Protein AF-A0A3G1QPN3-F1 (afdb_monomer_lite)

Radius of gyration: 16.73 Å; chains: 1; bounding box: 31×28×48 Å

Foldseek 3Di:
DDPPPLVVLLVVLVVVLVVLVVVQPCVVVPPVDDDPVVNVVSVVSVVVNVVSVVSVLVSVVVVPPPDDDDPDPVVVVVVVCSVVVVVVVVVD

InterPro domains:
  IPR000883 Cytochrome c oxidase subunit I [PF00115] (10-92)
  IPR000883 Cytochrome c oxidase subunit I [PR01165] (18-33)
  IPR000883 Cytochrome c oxidase subunit I [P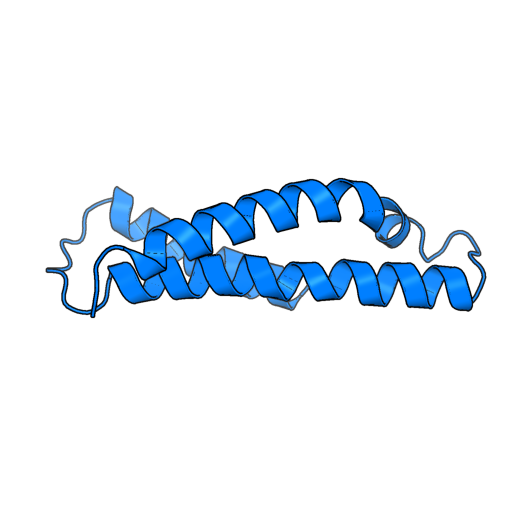R01165] (42-63)
  IPR000883 Cytochrome c oxidase subunit I [PR01165] (77-92)
  IPR000883 Cytochrome c oxidase subunit I [PTHR10422] (9-92)
  IPR023616 Cytochrome c oxidase-like, subunit I domain [PS50855] (1-92)
  IPR036927 Cytochrome c oxidase-like, subunit I superfamily [G3DSA:1.20.210.10] (3-92)
  IPR036927 Cytochrome c oxidase-like, subunit I superfamily [SSF81442] (5-92)

pLDDT: mean 92.94, std 10.58, range [44.28, 98.25]

Organism: NCBI:txid190393

Structure (mmCIF, N/CA/C/O backbone):
data_AF-A0A3G1QPN3-F1
#
_entry.id   AF-A0A3G1QPN3-F1
#
loop_
_atom_site.group_PDB
_atom_site.id
_atom_site.type_symbol
_atom_site.label_atom_id
_atom_site.label_alt_id
_atom_site.label_comp_id
_atom_site.label_asym_id
_atom_site.label_entity_id
_atom_site.label_seq_id
_atom_site.pdbx_PDB_ins_code
_atom_site.Cartn_x
_atom_site.Cartn_y
_atom_site.Cartn_z
_atom_site.occupancy
_atom_site.B_iso_or_equiv
_atom_site.auth_seq_id
_atom_site.auth_comp_id
_atom_site.auth_asym_id
_atom_site.auth_atom_id
_atom_site.pdbx_PDB_model_num
ATOM 1 N N . LEU A 1 1 ? -3.502 14.631 21.520 1.00 47.59 1 LEU A N 1
ATOM 2 C CA . LEU A 1 1 ? -3.181 14.416 20.091 1.00 47.59 1 LEU A CA 1
ATOM 3 C C . LEU A 1 1 ? -4.486 14.505 19.320 1.00 47.59 1 LEU A C 1
ATOM 5 O O . LEU A 1 1 ? -5.396 13.740 19.599 1.00 47.59 1 LEU A O 1
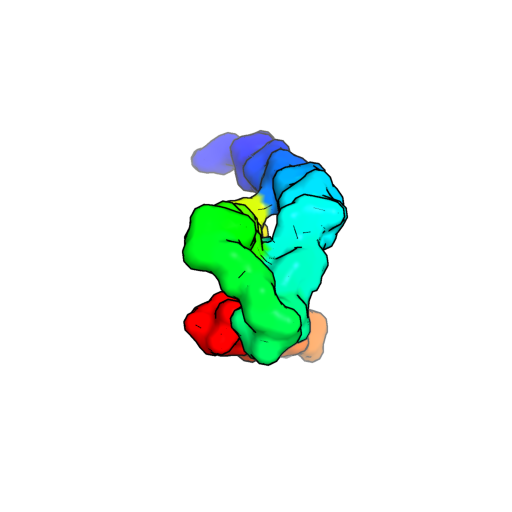ATOM 9 N N . SER A 1 2 ? -4.637 15.538 18.500 1.00 44.28 2 SER A N 1
ATOM 10 C CA . SER A 1 2 ? -5.890 15.904 17.835 1.00 44.28 2 SER A CA 1
ATOM 11 C C . SER A 1 2 ? -6.387 14.773 16.931 1.00 44.28 2 SER A C 1
ATOM 13 O O . SER A 1 2 ? -5.710 14.381 15.982 1.00 44.28 2 SER A O 1
ATOM 15 N N . SER A 1 3 ? -7.605 14.299 17.198 1.00 59.06 3 SER A N 1
ATOM 16 C CA . SER A 1 3 ? -8.347 13.283 16.428 1.00 59.06 3 SER A CA 1
ATOM 17 C C . SER A 1 3 ? -8.479 13.588 14.927 1.00 59.06 3 SER A C 1
ATOM 19 O O . SER A 1 3 ? -8.868 12.720 14.155 1.00 59.06 3 SER A O 1
ATOM 21 N N . PHE A 1 4 ? -8.133 14.806 14.508 1.00 51.72 4 PHE A N 1
ATOM 22 C CA . PHE A 1 4 ? -8.218 15.309 13.142 1.00 51.72 4 PHE A CA 1
ATOM 23 C C . PHE A 1 4 ? -7.018 14.979 12.239 1.00 51.72 4 PHE A C 1
ATOM 25 O O . PHE A 1 4 ? -7.198 14.893 11.028 1.00 51.72 4 PHE A O 1
ATOM 32 N N . PHE A 1 5 ? -5.804 14.788 12.771 1.00 61.03 5 PHE A N 1
ATOM 33 C CA . PHE A 1 5 ? -4.616 14.631 11.910 1.00 61.03 5 PHE A CA 1
ATOM 34 C C . PHE A 1 5 ? -4.502 13.238 11.277 1.00 61.03 5 PHE A C 1
ATOM 36 O O . PHE A 1 5 ? -4.087 13.117 10.125 1.00 61.03 5 PHE A O 1
ATOM 43 N N . VAL A 1 6 ? -4.908 12.191 11.999 1.00 70.00 6 VAL A N 1
ATOM 44 C CA . VAL A 1 6 ? -4.832 10.802 11.514 1.00 70.00 6 VAL A CA 1
ATOM 45 C C . VAL A 1 6 ? -5.784 10.550 10.325 1.00 70.00 6 VAL A C 1
ATOM 47 O O . VAL A 1 6 ? -5.326 10.002 9.322 1.00 70.00 6 VAL A O 1
ATOM 50 N N . PRO A 1 7 ? -7.055 11.010 10.336 1.00 83.12 7 PRO A N 1
ATOM 51 C CA . PRO A 1 7 ? -7.966 10.830 9.202 1.00 83.12 7 PRO A CA 1
ATOM 52 C C . PRO A 1 7 ? -7.492 11.482 7.896 1.00 83.12 7 PRO A C 1
ATOM 54 O O . PRO A 1 7 ? -7.547 10.845 6.846 1.00 83.12 7 PRO A O 1
ATOM 57 N N . PHE A 1 8 ? -6.983 12.719 7.936 1.00 90.00 8 PHE A N 1
ATOM 58 C CA . PHE A 1 8 ? -6.494 13.389 6.723 1.00 90.00 8 PHE A CA 1
ATOM 59 C C . PHE A 1 8 ? -5.262 12.696 6.134 1.00 90.00 8 PHE A C 1
ATOM 61 O O . PHE A 1 8 ? -5.184 12.526 4.918 1.00 90.00 8 PHE A O 1
ATOM 68 N N . GLY A 1 9 ? -4.337 12.230 6.982 1.00 90.75 9 GLY A N 1
ATOM 69 C CA . GLY A 1 9 ? -3.183 11.443 6.539 1.00 90.75 9 GLY A CA 1
ATOM 70 C C . GLY A 1 9 ? -3.596 10.182 5.774 1.00 90.75 9 GLY A C 1
ATOM 71 O O . GLY A 1 9 ? -3.029 9.887 4.722 1.00 90.75 9 GLY A O 1
ATOM 72 N N . MET A 1 10 ? -4.640 9.484 6.236 1.00 94.56 10 MET A N 1
ATOM 73 C CA . MET A 1 10 ? -5.175 8.319 5.523 1.00 94.56 10 MET A CA 1
ATOM 74 C C . MET A 1 10 ? -5.812 8.688 4.181 1.00 94.56 10 MET A C 1
ATOM 76 O O . MET A 1 10 ? -5.596 7.978 3.201 1.00 94.56 10 MET A O 1
ATOM 80 N N . VAL A 1 11 ? -6.556 9.796 4.101 1.00 95.2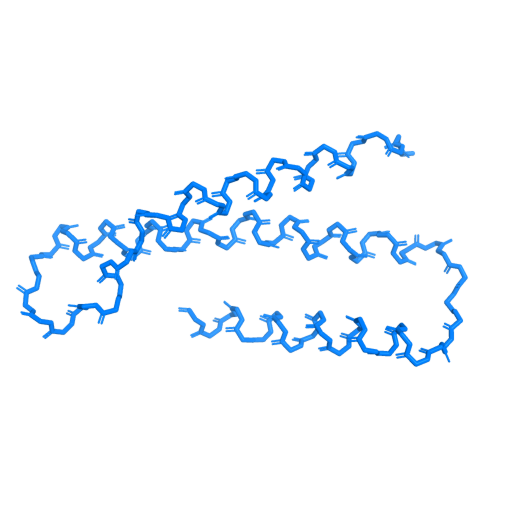5 11 VAL A N 1
ATOM 81 C CA . VAL A 1 11 ? -7.156 10.258 2.836 1.00 95.25 11 VAL A CA 1
ATOM 82 C C . VAL A 1 11 ? -6.072 10.580 1.805 1.00 95.25 11 VAL A C 1
ATOM 84 O O . VAL A 1 11 ? -6.136 10.089 0.677 1.00 95.25 11 VAL A O 1
ATOM 87 N N . TYR A 1 12 ? -5.032 11.325 2.191 1.00 95.19 12 TYR A N 1
ATOM 88 C CA . TYR A 1 12 ? -3.918 11.634 1.290 1.00 95.19 12 TYR A CA 1
ATOM 89 C C . TYR A 1 12 ? -3.116 10.387 0.894 1.00 95.19 12 TYR A C 1
ATOM 91 O O . TYR A 1 12 ? -2.697 10.262 -0.259 1.00 95.19 12 TYR A O 1
ATOM 99 N N . ALA A 1 13 ? -2.950 9.425 1.803 1.00 96.44 13 ALA A N 1
ATOM 100 C CA . ALA A 1 13 ? -2.329 8.144 1.485 1.00 96.44 13 ALA A CA 1
ATOM 101 C C . ALA A 1 13 ? -3.147 7.331 0.462 1.00 96.44 13 ALA A C 1
ATOM 103 O O . ALA A 1 13 ? -2.583 6.739 -0.453 1.00 96.44 13 ALA A O 1
ATOM 104 N N . MET A 1 14 ? -4.478 7.320 0.562 1.00 96.69 14 MET A N 1
ATOM 105 C CA . MET A 1 14 ? -5.333 6.606 -0.396 1.00 96.69 14 MET A CA 1
ATOM 106 C C . MET A 1 14 ? -5.323 7.257 -1.780 1.00 96.69 14 MET A C 1
ATOM 108 O O . MET A 1 14 ? -5.200 6.556 -2.784 1.00 96.69 14 MET A O 1
ATOM 112 N N . LEU A 1 15 ? -5.398 8.591 -1.836 1.00 97.44 15 LEU A N 1
ATOM 113 C CA . LEU A 1 15 ? -5.313 9.331 -3.096 1.00 97.44 15 LEU A CA 1
ATOM 114 C C . LEU A 1 15 ? -3.958 9.120 -3.778 1.00 97.44 15 LEU A C 1
ATOM 116 O O . LEU A 1 15 ? -3.922 8.827 -4.969 1.00 97.44 15 LEU A O 1
ATOM 120 N N . SER A 1 16 ? -2.857 9.201 -3.026 1.00 96.94 16 SER A N 1
ATOM 121 C CA . SER A 1 16 ? -1.512 8.979 -3.575 1.00 96.94 16 SER A CA 1
ATOM 122 C C . SER A 1 16 ? -1.290 7.544 -4.058 1.00 96.94 16 SER A C 1
ATOM 124 O O . SER A 1 16 ? -0.733 7.365 -5.133 1.00 96.94 16 SER A O 1
ATOM 126 N N . ILE A 1 17 ? -1.765 6.515 -3.345 1.00 97.75 17 ILE A N 1
ATOM 127 C CA . ILE A 1 17 ? -1.696 5.127 -3.844 1.00 97.75 17 ILE A CA 1
ATOM 128 C C . ILE A 1 17 ? -2.502 4.983 -5.143 1.00 97.75 17 ILE A C 1
ATOM 130 O O . ILE A 1 17 ? -2.028 4.354 -6.087 1.00 97.75 17 ILE A O 1
ATOM 134 N N . SER A 1 18 ? -3.692 5.588 -5.218 1.00 97.00 18 SER A N 1
ATOM 135 C CA . SER A 1 18 ? -4.535 5.525 -6.417 1.00 97.00 18 SER A CA 1
ATOM 136 C C . SER A 1 18 ? -3.880 6.184 -7.629 1.00 97.00 18 SER A C 1
ATOM 138 O O . SER A 1 18 ? -3.964 5.643 -8.730 1.00 97.00 18 SER A O 1
ATOM 140 N N . THR A 1 19 ? -3.248 7.346 -7.457 1.00 96.62 19 THR A N 1
ATOM 141 C CA . THR A 1 19 ? -2.573 8.033 -8.564 1.00 96.62 19 THR A CA 1
ATOM 142 C C . THR A 1 19 ? -1.293 7.304 -8.959 1.00 96.62 19 THR A C 1
ATOM 144 O O . THR A 1 19 ? -1.090 7.028 -10.141 1.00 96.62 19 THR A O 1
ATOM 147 N N . MET A 1 20 ? -0.472 6.907 -7.983 1.00 96.38 20 MET A N 1
ATOM 148 C CA . MET A 1 20 ? 0.786 6.196 -8.226 1.00 96.38 20 MET A CA 1
ATOM 149 C C . MET A 1 20 ? 0.569 4.821 -8.870 1.00 96.38 20 MET A C 1
ATOM 151 O O . MET A 1 20 ? 1.339 4.428 -9.740 1.00 96.38 20 MET A O 1
ATOM 155 N N . GLY A 1 21 ? -0.507 4.110 -8.518 1.00 95.12 21 GLY A N 1
ATOM 156 C CA . GLY A 1 21 ? -0.836 2.810 -9.111 1.00 95.12 21 GLY A CA 1
ATOM 157 C C . GLY A 1 21 ? -0.991 2.851 -10.636 1.00 95.12 21 GLY A C 1
ATOM 158 O O . GLY A 1 21 ? -0.662 1.880 -11.311 1.00 95.12 21 GLY A O 1
ATOM 159 N N . SER A 1 22 ? -1.416 3.990 -11.195 1.00 95.25 22 SER A N 1
ATOM 160 C CA . SER A 1 22 ? -1.555 4.161 -12.648 1.00 95.25 22 SER A CA 1
ATOM 161 C C . SER A 1 22 ? -0.226 4.347 -13.391 1.00 95.25 22 SER A C 1
ATOM 163 O O . SER A 1 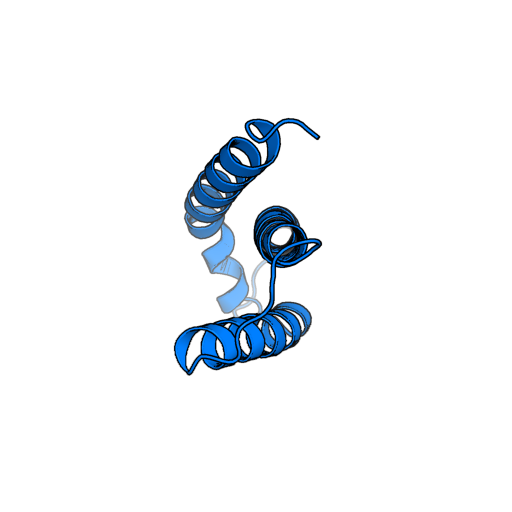22 ? -0.184 4.143 -14.601 1.00 95.25 22 SER A O 1
ATOM 165 N N . VAL A 1 23 ? 0.862 4.699 -12.690 1.00 96.25 23 VAL A N 1
ATOM 166 C CA . VAL A 1 23 ? 2.156 5.063 -13.302 1.00 96.25 23 VAL A CA 1
ATOM 167 C C . VAL A 1 23 ? 3.278 4.048 -13.070 1.00 96.25 23 VAL A C 1
ATOM 169 O O . VAL A 1 23 ? 4.401 4.288 -13.497 1.00 96.25 23 VAL A O 1
ATOM 172 N N . VAL A 1 24 ? 3.012 2.912 -12.414 1.00 97.94 24 VAL A N 1
ATOM 173 C CA . VAL A 1 24 ? 4.059 1.936 -12.035 1.00 97.94 24 VAL A CA 1
ATOM 174 C C . VAL A 1 24 ? 4.007 0.603 -12.780 1.00 97.94 24 VAL A C 1
ATOM 176 O O . VAL A 1 24 ? 4.841 -0.257 -12.524 1.00 97.94 24 VAL A O 1
ATOM 179 N N . TRP A 1 25 ? 3.086 0.420 -13.731 1.00 97.19 25 TRP A N 1
ATOM 180 C CA . TRP A 1 25 ? 2.863 -0.868 -14.413 1.00 97.19 25 TRP A CA 1
ATOM 181 C C . TRP A 1 25 ? 4.143 -1.506 -14.987 1.00 97.19 25 TRP A C 1
ATOM 183 O O . TRP A 1 25 ? 4.266 -2.732 -15.031 1.00 97.19 25 TRP A O 1
ATOM 193 N N . GLY A 1 26 ? 5.109 -0.678 -15.408 1.00 97.00 26 GLY A N 1
ATOM 194 C CA . GLY A 1 26 ? 6.359 -1.107 -16.029 1.00 97.00 26 GLY A CA 1
ATOM 195 C C . GLY A 1 26 ? 7.232 -2.006 -15.150 1.00 97.00 26 GLY A C 1
ATOM 196 O O . GLY A 1 26 ? 8.054 -2.743 -15.696 1.00 97.00 26 GLY A O 1
ATOM 197 N N . HIS A 1 27 ? 7.033 -2.037 -13.824 1.00 97.62 27 HIS A N 1
ATOM 198 C CA . HIS A 1 27 ? 7.790 -2.941 -12.951 1.00 97.62 27 HIS A CA 1
ATOM 199 C C . HIS A 1 27 ? 7.544 -4.430 -13.240 1.00 97.62 27 HIS A C 1
ATOM 201 O O . HIS A 1 27 ? 8.414 -5.256 -12.977 1.00 97.62 27 HIS A O 1
ATOM 207 N N . HIS A 1 28 ? 6.409 -4.796 -13.849 1.00 97.75 28 HIS A N 1
ATOM 208 C CA . HIS A 1 28 ? 6.142 -6.181 -14.259 1.00 97.75 28 HIS A CA 1
ATOM 209 C C . HIS A 1 28 ? 6.900 -6.585 -15.533 1.00 97.75 28 HIS A C 1
ATOM 211 O O . HIS A 1 28 ? 6.916 -7.757 -15.901 1.00 97.75 28 HIS A O 1
ATOM 217 N N . MET A 1 29 ? 7.527 -5.625 -16.217 1.00 97.94 29 MET A N 1
ATOM 218 C CA . MET A 1 29 ? 8.146 -5.796 -17.532 1.00 97.94 29 MET A CA 1
ATOM 219 C C . MET A 1 29 ? 9.675 -5.649 -17.490 1.00 97.94 29 MET A C 1
ATOM 221 O O . MET A 1 29 ? 10.307 -5.520 -18.533 1.00 97.94 29 MET A O 1
ATOM 225 N N . PHE A 1 30 ? 10.320 -5.682 -16.319 1.00 96.88 30 PHE A N 1
ATOM 226 C CA . PHE A 1 30 ? 11.764 -5.415 -16.213 1.00 96.88 30 PHE A CA 1
ATOM 227 C C . PHE A 1 30 ? 12.674 -6.351 -17.022 1.00 96.88 30 PHE A C 1
ATOM 229 O O . PHE A 1 30 ? 13.804 -5.974 -17.342 1.00 96.88 30 PHE A O 1
ATOM 236 N N . THR A 1 31 ? 12.194 -7.535 -17.397 1.00 97.31 31 THR A N 1
ATOM 237 C CA . THR A 1 31 ? 12.950 -8.532 -18.168 1.00 97.31 31 THR A CA 1
ATOM 238 C C . THR A 1 31 ? 12.715 -8.466 -19.679 1.00 97.31 31 THR A C 1
ATOM 240 O O . THR A 1 31 ? 13.366 -9.207 -20.409 1.00 97.31 31 THR A O 1
ATOM 243 N N . VAL A 1 32 ? 11.851 -7.571 -20.180 1.00 97.69 32 VAL A N 1
ATOM 244 C CA . VAL A 1 32 ? 11.533 -7.488 -21.625 1.00 97.69 32 VAL A CA 1
ATOM 245 C C . VAL A 1 32 ? 12.544 -6.674 -22.444 1.00 97.69 32 VAL A C 1
ATOM 247 O O . VAL A 1 32 ? 12.374 -6.529 -23.649 1.00 97.69 32 VAL A O 1
ATOM 250 N N . GLY A 1 33 ? 13.594 -6.141 -21.808 1.00 96.75 33 GLY A N 1
ATOM 251 C CA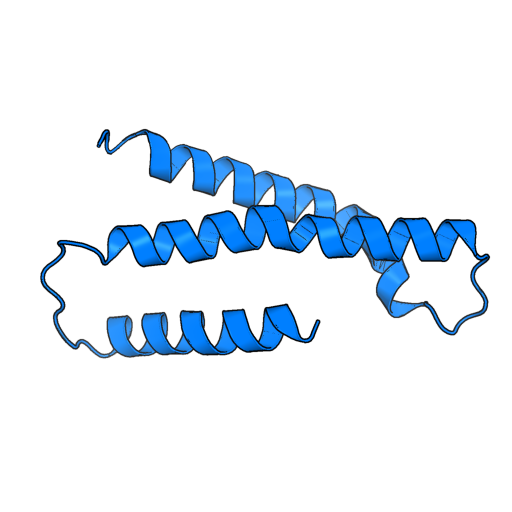 . GLY A 1 33 ? 14.632 -5.346 -22.477 1.00 96.75 33 GLY A CA 1
ATOM 252 C C . GLY A 1 33 ? 14.409 -3.830 -22.454 1.00 96.75 33 GLY A C 1
ATOM 253 O O . GLY A 1 33 ? 14.828 -3.147 -23.382 1.00 96.75 33 GLY A O 1
ATOM 254 N N . LEU A 1 34 ? 13.763 -3.298 -21.407 1.00 96.81 34 LEU A N 1
ATOM 255 C CA . LEU A 1 34 ? 13.675 -1.850 -21.164 1.00 96.81 34 LEU A CA 1
ATOM 256 C C . LEU A 1 34 ? 15.072 -1.224 -20.995 1.00 96.81 34 LEU A C 1
ATOM 258 O O . LEU A 1 34 ? 15.971 -1.846 -20.417 1.00 96.81 34 LEU A O 1
ATOM 262 N N . ASP A 1 35 ? 15.237 0.021 -21.446 1.00 97.38 35 ASP A N 1
ATOM 263 C CA . ASP A 1 35 ? 16.461 0.794 -21.235 1.00 97.38 35 ASP A CA 1
ATOM 264 C C . ASP A 1 35 ? 16.728 1.050 -19.737 1.00 97.38 35 ASP A C 1
ATOM 266 O O . ASP A 1 35 ? 15.873 0.857 -18.864 1.00 97.38 35 ASP A O 1
ATOM 270 N N . ILE A 1 36 ? 17.968 1.423 -19.412 1.00 97.50 36 ILE A N 1
ATOM 271 C CA . ILE A 1 36 ? 18.402 1.569 -18.018 1.00 97.50 36 ILE A CA 1
ATOM 272 C C . ILE A 1 36 ? 17.640 2.677 -17.281 1.00 97.50 36 ILE A C 1
ATOM 274 O O . ILE A 1 36 ? 17.279 2.473 -16.120 1.00 97.50 36 ILE A O 1
ATOM 278 N N . ASP A 1 37 ? 17.335 3.782 -17.957 1.00 98.12 37 ASP A N 1
ATOM 279 C CA . ASP A 1 37 ? 16.688 4.948 -17.357 1.00 98.12 37 ASP A CA 1
ATOM 280 C C . ASP A 1 37 ? 15.214 4.657 -17.069 1.00 98.12 37 ASP A C 1
ATOM 282 O O . ASP A 1 37 ? 14.729 4.915 -15.967 1.00 98.12 37 ASP A O 1
ATOM 286 N N . THR A 1 38 ? 14.519 4.010 -18.005 1.00 97.19 38 THR A N 1
ATOM 287 C CA . THR A 1 38 ? 13.131 3.573 -17.836 1.00 97.19 38 THR A CA 1
ATOM 288 C C . THR A 1 38 ? 13.000 2.565 -16.694 1.00 97.19 38 THR A C 1
ATOM 290 O O . THR A 1 38 ? 12.082 2.665 -15.876 1.00 97.19 38 THR A O 1
ATOM 293 N N . ARG A 1 39 ? 13.941 1.619 -16.554 1.00 97.50 39 ARG A N 1
ATOM 294 C CA . ARG A 1 39 ? 13.953 0.707 -15.394 1.00 97.50 39 ARG A CA 1
ATOM 295 C C . ARG A 1 39 ? 14.210 1.445 -14.087 1.00 97.50 39 ARG A C 1
ATOM 297 O O . ARG A 1 39 ? 13.508 1.185 -13.114 1.00 97.50 39 ARG A O 1
ATOM 304 N N . ALA A 1 40 ? 15.175 2.365 -14.055 1.00 97.81 40 ALA A N 1
ATOM 305 C CA . ALA A 1 40 ? 15.468 3.157 -12.862 1.00 97.81 40 ALA A CA 1
ATOM 306 C C . ALA A 1 40 ? 14.261 4.015 -12.440 1.00 97.81 40 ALA A C 1
ATOM 308 O O . ALA A 1 40 ? 13.934 4.083 -11.250 1.00 97.81 40 ALA A O 1
ATOM 309 N N . TYR A 1 41 ? 13.546 4.597 -13.409 1.00 97.81 41 TYR A N 1
ATOM 310 C CA . TYR A 1 41 ? 12.288 5.303 -13.183 1.00 97.81 41 TYR A CA 1
ATOM 311 C C . TYR A 1 41 ? 11.234 4.390 -12.551 1.00 97.81 41 TYR A C 1
ATOM 313 O O . TYR A 1 41 ? 10.772 4.671 -11.452 1.00 97.81 41 TYR A O 1
ATOM 321 N N . PHE A 1 42 ? 10.878 3.271 -13.186 1.00 98.19 42 PHE A N 1
ATOM 322 C CA . PHE A 1 42 ? 9.823 2.397 -12.662 1.00 98.19 42 PHE A CA 1
ATOM 323 C C . PHE A 1 42 ? 10.208 1.731 -11.333 1.00 98.19 42 PHE A C 1
ATOM 325 O O . PHE A 1 42 ? 9.341 1.531 -10.482 1.00 98.19 42 PHE A O 1
ATOM 332 N N . MET A 1 43 ? 11.493 1.432 -11.116 1.00 97.25 43 MET A N 1
ATOM 333 C CA . MET A 1 43 ? 11.999 0.931 -9.835 1.00 97.25 43 MET A CA 1
ATOM 334 C C . MET A 1 43 ? 11.802 1.978 -8.737 1.00 97.25 43 MET A C 1
ATOM 336 O O . MET A 1 43 ? 11.189 1.688 -7.713 1.00 97.25 43 MET A O 1
ATOM 340 N N . SER A 1 44 ? 12.260 3.212 -8.960 1.00 96.69 44 SER A N 1
ATOM 341 C CA . SER A 1 44 ? 12.106 4.288 -7.975 1.00 96.69 44 SER A CA 1
ATOM 342 C C . SER A 1 44 ? 10.638 4.671 -7.751 1.00 96.69 44 SER A C 1
ATOM 344 O O . SER A 1 44 ? 10.209 4.776 -6.604 1.00 96.69 44 SER A O 1
ATOM 346 N N . ALA A 1 45 ? 9.839 4.794 -8.814 1.00 97.06 45 ALA A N 1
ATOM 347 C CA . ALA A 1 45 ? 8.417 5.122 -8.734 1.00 97.06 45 ALA A CA 1
ATOM 348 C C . ALA A 1 45 ? 7.614 4.068 -7.952 1.00 97.06 45 ALA A C 1
ATOM 350 O O . ALA A 1 45 ? 6.758 4.428 -7.144 1.00 97.06 45 ALA A O 1
ATOM 351 N N . THR A 1 46 ? 7.915 2.777 -8.136 1.00 97.56 46 THR A N 1
ATOM 352 C CA . THR A 1 46 ? 7.254 1.698 -7.382 1.00 97.56 46 THR A CA 1
ATOM 353 C C . THR A 1 46 ? 7.632 1.741 -5.904 1.00 97.56 46 THR A C 1
ATOM 355 O O . THR A 1 46 ? 6.753 1.644 -5.051 1.00 97.56 46 THR A O 1
ATOM 358 N N . MET A 1 47 ? 8.904 1.996 -5.580 1.00 97.56 47 MET A N 1
ATOM 359 C CA . MET A 1 47 ? 9.356 2.106 -4.186 1.00 97.56 47 MET A CA 1
ATOM 360 C C . MET A 1 47 ? 8.710 3.287 -3.444 1.00 97.56 47 MET A C 1
ATOM 362 O O . MET A 1 47 ? 8.432 3.188 -2.250 1.00 97.56 47 MET A O 1
ATOM 366 N N . VAL A 1 48 ? 8.384 4.388 -4.133 1.00 97.50 48 VAL A N 1
ATOM 367 C CA . VAL A 1 48 ? 7.680 5.537 -3.526 1.00 97.50 48 VAL A CA 1
ATOM 368 C C . VAL A 1 48 ? 6.297 5.151 -2.978 1.00 97.50 48 VAL A C 1
ATOM 370 O O . VAL A 1 48 ? 5.861 5.741 -1.989 1.00 97.50 48 VAL A O 1
ATOM 373 N N . ILE A 1 49 ? 5.625 4.128 -3.528 1.00 97.81 49 ILE A N 1
ATOM 374 C CA . ILE A 1 49 ? 4.325 3.630 -3.027 1.00 97.81 49 ILE A CA 1
ATOM 375 C C . ILE A 1 49 ? 4.433 3.089 -1.589 1.00 97.81 49 ILE A C 1
ATOM 377 O O . ILE A 1 49 ? 3.449 3.122 -0.836 1.00 97.81 49 ILE A O 1
ATOM 381 N N . ALA A 1 50 ? 5.624 2.662 -1.155 1.00 97.50 50 ALA A N 1
ATOM 382 C CA . ALA A 1 50 ? 5.853 2.207 0.214 1.00 97.50 50 ALA A CA 1
ATOM 383 C C . ALA A 1 50 ? 5.590 3.313 1.253 1.00 97.50 50 ALA A C 1
ATOM 385 O O . ALA A 1 50 ? 5.143 3.015 2.360 1.00 97.50 50 ALA A O 1
ATOM 386 N N . ILE A 1 51 ? 5.777 4.592 0.900 1.00 97.50 51 ILE A N 1
ATOM 387 C CA . ILE A 1 51 ? 5.575 5.729 1.812 1.00 97.50 51 ILE A CA 1
ATOM 388 C C . ILE A 1 51 ? 4.095 5.879 2.222 1.00 97.50 51 ILE A C 1
ATOM 390 O O . ILE A 1 51 ? 3.800 5.747 3.414 1.00 97.50 51 ILE A O 1
ATOM 394 N N . PRO A 1 52 ? 3.128 6.115 1.306 1.00 97.00 52 PRO A N 1
ATOM 395 C CA . PRO A 1 52 ? 1.720 6.232 1.689 1.00 97.00 52 PRO A CA 1
ATOM 396 C C . PRO A 1 52 ? 1.144 4.922 2.238 1.00 97.00 52 PRO A C 1
ATOM 398 O O . PRO A 1 52 ? 0.281 4.942 3.117 1.00 97.00 52 PRO A O 1
ATOM 401 N N . THR A 1 53 ? 1.659 3.774 1.795 1.00 97.56 53 THR A N 1
ATOM 402 C CA . THR A 1 53 ? 1.300 2.474 2.373 1.00 97.56 53 THR A CA 1
ATOM 403 C C . THR A 1 53 ? 1.730 2.380 3.840 1.00 97.56 53 THR A C 1
ATOM 405 O O . THR A 1 53 ? 0.921 2.016 4.696 1.00 97.56 53 THR A O 1
ATOM 408 N N . GLY A 1 54 ? 2.958 2.801 4.154 1.00 96.06 54 GLY A N 1
ATOM 409 C CA . GLY A 1 54 ? 3.472 2.899 5.517 1.00 96.06 54 GLY A CA 1
ATOM 410 C C . GLY A 1 54 ? 2.641 3.841 6.386 1.00 96.06 54 GLY A C 1
ATOM 411 O O . GLY A 1 54 ? 2.278 3.469 7.500 1.00 96.06 54 GLY A O 1
ATOM 412 N N . ILE A 1 55 ? 2.242 5.010 5.866 1.00 95.69 55 ILE A N 1
ATOM 413 C CA . ILE A 1 55 ? 1.346 5.941 6.579 1.00 95.69 55 ILE A CA 1
ATOM 414 C C . ILE A 1 55 ? 0.060 5.229 7.013 1.00 95.69 55 ILE A C 1
ATOM 416 O O . ILE A 1 55 ? -0.356 5.377 8.163 1.00 95.69 55 ILE A O 1
ATOM 420 N N . LYS A 1 56 ? -0.558 4.421 6.140 1.00 94.88 56 LYS A N 1
ATOM 421 C CA . LYS A 1 56 ? -1.765 3.658 6.495 1.00 94.88 56 LYS A CA 1
ATOM 422 C C . LYS A 1 56 ? -1.493 2.620 7.584 1.00 94.88 56 LYS A C 1
ATOM 424 O O . LYS A 1 56 ? -2.243 2.577 8.556 1.00 94.88 56 LYS A O 1
ATOM 429 N N . VAL A 1 57 ? -0.417 1.837 7.457 1.00 95.94 57 VAL A N 1
ATOM 430 C CA . VAL A 1 57 ? -0.027 0.815 8.449 1.00 95.94 57 VAL A CA 1
ATOM 431 C C . VAL A 1 57 ? 0.215 1.440 9.822 1.00 95.94 57 VAL A C 1
ATOM 433 O O . VAL A 1 57 ? -0.387 1.011 10.806 1.00 95.94 57 VAL A O 1
ATOM 436 N N . PHE A 1 58 ? 1.012 2.507 9.893 1.00 94.44 58 PHE A N 1
ATOM 437 C CA . PHE A 1 58 ? 1.268 3.210 11.149 1.00 94.44 58 PHE A CA 1
ATOM 438 C C . PHE A 1 58 ? 0.020 3.903 11.704 1.00 94.44 58 PHE A C 1
ATOM 440 O O . PHE A 1 58 ? -0.157 3.930 12.920 1.00 94.44 58 PHE A O 1
ATOM 447 N N . SER A 1 59 ? -0.877 4.405 10.850 1.00 92.94 59 SER A N 1
ATOM 448 C CA . SER A 1 59 ? -2.155 4.986 11.290 1.00 92.94 59 SER A CA 1
ATOM 449 C C . SER A 1 59 ? -3.062 3.939 11.941 1.00 92.94 59 SER A C 1
ATOM 451 O O . SER A 1 59 ? -3.624 4.194 13.007 1.00 92.94 59 SER A O 1
ATOM 453 N N . TRP A 1 60 ? -3.164 2.739 11.357 1.00 92.50 60 TRP A N 1
ATOM 454 C CA . TRP A 1 60 ? -3.906 1.628 11.958 1.00 92.50 60 TRP A CA 1
ATOM 455 C C . TRP A 1 60 ? -3.281 1.176 13.281 1.00 92.50 60 TRP A C 1
ATOM 457 O O . TRP A 1 60 ? -4.004 1.024 14.263 1.00 92.50 60 TRP A O 1
ATOM 467 N N . LEU A 1 61 ? -1.953 1.042 13.357 1.00 92.75 61 LEU A N 1
ATOM 468 C CA . LEU A 1 61 ? -1.276 0.714 14.617 1.00 92.75 61 LEU A CA 1
ATOM 469 C C . LEU A 1 61 ? -1.517 1.787 15.685 1.00 92.75 61 LEU A C 1
ATOM 471 O O . LEU A 1 61 ? -1.840 1.460 16.824 1.00 92.75 61 LEU A O 1
ATOM 475 N N . CYS A 1 62 ? -1.435 3.065 15.312 1.00 91.50 62 CYS A N 1
ATOM 476 C CA . CYS A 1 62 ? -1.695 4.181 16.215 1.00 91.50 62 CYS A CA 1
ATOM 477 C C . CYS A 1 62 ? -3.132 4.155 16.764 1.00 91.50 62 CYS A C 1
ATOM 479 O O . CYS A 1 62 ? -3.323 4.439 17.942 1.00 91.50 62 CYS A O 1
ATOM 481 N N . SER A 1 63 ? -4.124 3.736 15.965 1.00 88.69 63 SER A N 1
ATOM 482 C CA . SER A 1 63 ? -5.515 3.604 16.433 1.00 88.69 63 SER A CA 1
ATOM 483 C C . SER A 1 63 ? -5.726 2.525 17.502 1.00 88.69 63 SER A C 1
ATOM 485 O O . SER A 1 63 ? -6.690 2.605 18.260 1.00 88.69 63 SER A O 1
ATOM 487 N N . LEU A 1 64 ? -4.827 1.539 17.595 1.00 90.19 64 LEU A N 1
ATOM 488 C CA . LEU A 1 64 ? -4.886 0.497 18.621 1.00 90.19 64 LEU A CA 1
ATOM 489 C C . LEU A 1 64 ? -4.244 0.950 19.941 1.00 90.19 64 LEU A C 1
ATOM 491 O O . LEU A 1 64 ? -4.633 0.472 21.010 1.00 90.19 64 LEU A O 1
ATOM 495 N N . VAL A 1 65 ? -3.291 1.889 19.892 1.00 90.06 65 VAL A N 1
ATOM 496 C CA . VAL A 1 65 ? -2.581 2.391 21.077 1.00 90.06 65 VAL A CA 1
ATOM 497 C C . VAL A 1 65 ? -3.544 3.143 21.996 1.00 90.06 65 VAL A C 1
ATOM 499 O O . VAL A 1 65 ? -4.164 4.127 21.606 1.00 90.06 65 VAL A O 1
ATOM 502 N N . GLY A 1 66 ? -3.649 2.694 23.249 1.00 85.31 66 GLY A N 1
ATOM 503 C CA . GLY A 1 66 ? -4.520 3.311 24.256 1.00 85.31 66 GLY A CA 1
ATOM 504 C C . GLY A 1 66 ? -6.002 2.930 24.145 1.00 85.31 66 GLY A C 1
ATOM 505 O O . GLY A 1 66 ? -6.807 3.439 24.922 1.00 85.31 66 GLY A O 1
ATOM 506 N N . SER A 1 67 ? -6.365 2.029 23.224 1.00 86.00 67 SER A N 1
ATOM 507 C CA . SER A 1 67 ? -7.718 1.466 23.119 1.00 86.00 67 SER A CA 1
ATOM 508 C C . SER A 1 67 ? -7.847 0.152 23.914 1.00 86.00 67 SER A C 1
ATOM 510 O O . SER A 1 67 ? -6.879 -0.612 23.987 1.00 86.00 67 SER A O 1
ATOM 512 N N . PRO A 1 68 ? -9.010 -0.151 24.526 1.00 87.25 68 PRO A N 1
ATOM 513 C CA . PRO A 1 68 ? -9.243 -1.451 25.144 1.00 87.25 68 PRO A CA 1
ATOM 514 C C . PRO A 1 68 ? -9.313 -2.537 24.063 1.00 87.25 68 PRO A C 1
ATOM 516 O O .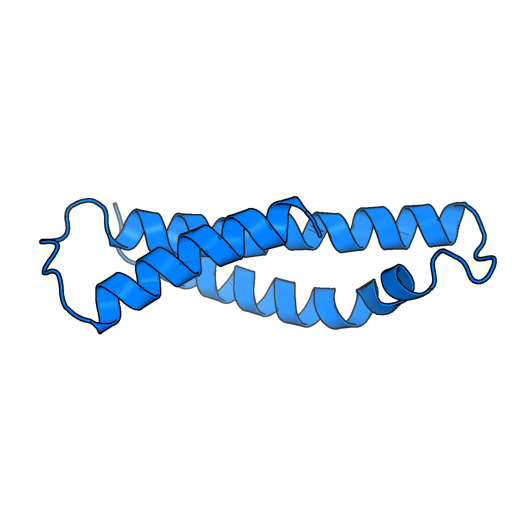 PRO A 1 68 ? -10.224 -2.567 23.235 1.00 87.25 68 PRO A O 1
ATOM 519 N N . VAL A 1 69 ? -8.338 -3.443 24.076 1.00 88.50 69 VAL A N 1
ATOM 520 C CA . VAL A 1 69 ? -8.207 -4.508 23.078 1.00 88.50 69 VAL A CA 1
ATOM 521 C C . VAL A 1 69 ? -9.110 -5.682 23.461 1.00 88.50 69 VAL A C 1
ATOM 523 O O . VAL A 1 69 ? -8.773 -6.481 24.332 1.00 88.50 69 VAL A O 1
ATOM 526 N N . VAL A 1 70 ? -10.268 -5.798 22.808 1.00 91.88 70 VAL A N 1
ATOM 527 C CA . VAL A 1 70 ? -11.160 -6.961 22.942 1.00 91.88 70 VAL A CA 1
ATOM 528 C C . VAL A 1 70 ? -10.869 -7.938 21.806 1.00 91.88 70 VAL A C 1
ATOM 530 O O . VAL A 1 70 ? -11.082 -7.606 20.638 1.00 91.88 70 VAL A O 1
ATOM 533 N N . CYS A 1 71 ? -10.409 -9.148 22.145 1.00 92.56 71 CYS A N 1
ATOM 534 C CA . CYS A 1 71 ? -10.085 -10.222 21.197 1.00 92.56 71 CYS A CA 1
ATOM 535 C C . CYS A 1 71 ? -11.338 -10.793 20.511 1.00 92.56 71 CYS A C 1
ATOM 537 O O . CYS A 1 71 ? -11.763 -11.917 20.765 1.00 92.56 71 CYS A O 1
ATOM 539 N N . SER A 1 72 ? -11.935 -9.997 19.632 1.00 96.00 72 SER A N 1
ATOM 540 C CA . SER A 1 72 ? -12.984 -10.420 18.712 1.00 96.00 72 SER A CA 1
ATOM 541 C C . SER A 1 72 ? -12.372 -11.045 17.450 1.00 96.00 72 SER A C 1
ATOM 543 O O . SER A 1 72 ? -11.251 -10.682 17.072 1.00 96.00 72 SER A O 1
ATOM 545 N N . PRO A 1 73 ? -13.098 -11.932 16.742 1.00 97.00 73 PRO A N 1
ATOM 546 C CA . PRO A 1 73 ? -12.638 -12.482 15.466 1.00 97.00 73 PRO A CA 1
ATOM 547 C C . PRO A 1 73 ? -12.211 -11.401 14.460 1.00 97.00 73 PRO A C 1
ATOM 549 O O . PRO A 1 73 ? -11.201 -11.558 13.779 1.00 97.00 73 PRO A O 1
ATOM 552 N N . SER A 1 74 ? -12.926 -10.273 14.410 1.00 96.25 74 SER A N 1
ATOM 553 C CA . SER A 1 74 ? -12.617 -9.148 13.519 1.00 96.25 74 SER A CA 1
ATOM 554 C C . SER A 1 74 ? -11.267 -8.500 13.826 1.00 96.25 74 SER A C 1
ATOM 556 O O . SER A 1 74 ? -10.513 -8.183 12.908 1.00 96.25 74 SER A O 1
ATOM 558 N N . LEU A 1 75 ? -10.937 -8.322 15.111 1.00 94.69 75 LEU A N 1
ATOM 559 C CA . LEU A 1 75 ? -9.650 -7.757 15.510 1.00 94.69 75 LEU A CA 1
ATOM 560 C C . LEU A 1 75 ? -8.495 -8.713 15.190 1.00 94.69 75 LEU A C 1
ATOM 562 O O . LEU A 1 75 ? -7.458 -8.267 14.706 1.00 94.69 75 LEU A O 1
ATOM 566 N N . LEU A 1 76 ? -8.673 -10.018 15.422 1.00 96.31 76 LEU A N 1
ATOM 567 C CA . LEU A 1 76 ? -7.657 -11.020 15.086 1.00 96.31 76 LEU A CA 1
ATOM 568 C C . LEU A 1 76 ? -7.342 -11.002 13.586 1.00 96.31 76 LEU A C 1
ATOM 570 O O . LEU A 1 76 ? -6.174 -10.949 13.212 1.00 96.31 76 LEU A O 1
ATOM 574 N N . TRP A 1 77 ? -8.370 -10.935 12.735 1.00 97.62 77 TRP A N 1
ATOM 575 C CA . TRP A 1 77 ? -8.187 -10.765 11.292 1.00 97.62 77 TRP A CA 1
ATOM 576 C C . TRP A 1 77 ? -7.466 -9.468 10.932 1.00 97.62 77 TRP A C 1
ATOM 578 O O . TRP A 1 77 ? -6.571 -9.495 10.092 1.00 97.62 77 TRP A O 1
ATOM 588 N N . ALA A 1 78 ? -7.812 -8.346 11.568 1.00 96.00 78 ALA A N 1
ATOM 589 C CA . ALA A 1 78 ? -7.144 -7.070 11.320 1.00 96.00 78 ALA A CA 1
ATOM 590 C C . ALA A 1 78 ? -5.649 -7.117 11.689 1.00 96.00 78 ALA A C 1
ATOM 592 O O . ALA A 1 78 ? -4.816 -6.621 10.930 1.00 96.00 78 ALA A O 1
ATOM 593 N N . LEU A 1 79 ? -5.296 -7.752 12.811 1.00 95.94 79 LEU A N 1
ATOM 594 C CA . LEU A 1 79 ? -3.904 -7.934 13.232 1.00 95.94 79 LEU A CA 1
ATOM 595 C C . LEU A 1 79 ? -3.142 -8.873 12.287 1.00 95.94 79 LEU A C 1
ATOM 597 O O . LEU A 1 79 ? -2.044 -8.532 11.852 1.00 95.94 79 LEU A O 1
ATOM 601 N N . SER A 1 80 ? -3.733 -10.010 11.901 1.00 97.44 80 SER A N 1
ATOM 602 C CA . SER A 1 80 ? -3.135 -10.919 10.914 1.00 97.44 80 SER A CA 1
ATOM 603 C C . SER A 1 80 ? -2.956 -10.251 9.551 1.00 97.44 80 SER A C 1
ATOM 605 O O . SER A 1 80 ? -1.909 -10.418 8.926 1.00 97.44 80 SER A O 1
ATOM 607 N N . PHE A 1 81 ? -3.938 -9.458 9.114 1.00 97.88 81 PHE A N 1
ATOM 608 C CA . PHE A 1 81 ? -3.838 -8.638 7.912 1.00 97.88 81 PHE A CA 1
ATOM 609 C C . PHE A 1 81 ? -2.648 -7.682 8.009 1.00 97.88 81 PHE A C 1
ATOM 611 O O . PHE A 1 81 ? -1.799 -7.709 7.128 1.00 97.88 81 PHE A O 1
ATOM 618 N N . LEU A 1 82 ? -2.532 -6.896 9.084 1.00 97.38 82 LEU A N 1
ATOM 619 C CA . LEU A 1 82 ? -1.423 -5.954 9.283 1.00 97.38 82 LEU A CA 1
ATOM 620 C C . LEU A 1 82 ? -0.054 -6.646 9.230 1.00 97.38 82 LEU A C 1
ATOM 622 O O . LEU A 1 82 ? 0.856 -6.143 8.570 1.00 97.38 82 LEU A O 1
ATOM 626 N N . SER A 1 83 ? 0.096 -7.804 9.878 1.00 97.25 83 SER A N 1
ATOM 627 C CA . SER A 1 83 ? 1.353 -8.559 9.876 1.00 97.25 83 SER A CA 1
ATOM 628 C C . SER A 1 83 ? 1.699 -9.123 8.495 1.00 97.25 83 SER A C 1
ATOM 630 O O . SER A 1 83 ? 2.800 -8.885 8.000 1.00 97.25 83 SER A O 1
ATOM 632 N N . LEU A 1 84 ? 0.769 -9.837 7.851 1.00 98.25 84 LEU A N 1
ATOM 633 C CA . LEU A 1 84 ? 1.006 -10.449 6.537 1.00 98.25 84 LEU A CA 1
ATOM 634 C C . LEU A 1 84 ? 1.180 -9.396 5.441 1.00 98.25 84 LEU A C 1
ATOM 636 O O . LEU A 1 84 ? 2.047 -9.544 4.584 1.00 98.25 84 LEU A O 1
ATOM 640 N N . PHE A 1 85 ? 0.404 -8.314 5.496 1.00 98.12 85 PHE A N 1
ATOM 641 C CA . PHE A 1 85 ? 0.522 -7.191 4.574 1.00 98.12 85 PHE A CA 1
ATOM 642 C C . PHE A 1 85 ? 1.883 -6.502 4.698 1.00 98.12 85 PHE A C 1
ATOM 644 O O . PHE A 1 85 ? 2.499 -6.189 3.685 1.00 98.12 85 PHE A O 1
ATOM 651 N N . SER A 1 86 ? 2.389 -6.320 5.923 1.00 97.81 86 SER A N 1
ATOM 652 C CA . SER A 1 86 ? 3.714 -5.726 6.140 1.00 97.81 86 SER A CA 1
ATOM 653 C C . SER A 1 86 ? 4.833 -6.628 5.616 1.00 97.81 86 SER A C 1
ATOM 655 O O . SER A 1 86 ? 5.723 -6.149 4.925 1.00 97.81 86 SER A O 1
ATOM 657 N N . LEU A 1 87 ? 4.780 -7.935 5.895 1.00 98.25 87 LEU A N 1
ATOM 658 C CA . LEU A 1 87 ? 5.784 -8.882 5.398 1.00 98.25 87 LEU A CA 1
ATOM 659 C C . LEU A 1 87 ? 5.761 -8.994 3.869 1.00 98.25 87 LEU A C 1
ATOM 661 O O . LEU A 1 87 ? 6.814 -8.920 3.245 1.00 98.25 87 LEU A O 1
ATOM 665 N N . GLY A 1 88 ? 4.576 -9.112 3.265 1.00 98.12 88 GLY A N 1
ATOM 666 C CA . GLY A 1 88 ? 4.436 -9.151 1.809 1.00 98.12 88 GLY A CA 1
ATOM 667 C C . GLY A 1 88 ? 4.895 -7.853 1.143 1.00 98.12 88 GLY A C 1
ATOM 668 O O . GLY A 1 88 ? 5.587 -7.895 0.130 1.00 98.12 88 GLY A O 1
ATOM 669 N N . GLY A 1 89 ? 4.579 -6.704 1.746 1.00 97.25 89 GLY A N 1
ATOM 670 C CA . GLY A 1 89 ? 5.009 -5.394 1.259 1.00 97.25 89 GLY A CA 1
ATOM 671 C C . GLY A 1 89 ? 6.516 -5.146 1.362 1.00 97.25 89 GLY A C 1
ATOM 672 O O . GLY A 1 89 ? 7.038 -4.374 0.573 1.00 97.25 89 GLY A O 1
ATOM 673 N N . LEU A 1 90 ? 7.225 -5.794 2.293 1.00 97.31 90 LEU A N 1
ATOM 674 C CA . LEU A 1 90 ? 8.691 -5.715 2.386 1.00 97.31 90 LEU A CA 1
ATOM 675 C C . LEU A 1 90 ? 9.407 -6.525 1.298 1.00 97.31 90 LEU A C 1
ATOM 677 O O . LEU A 1 90 ? 10.554 -6.228 0.978 1.00 97.31 90 LEU A O 1
ATOM 681 N N . THR A 1 91 ? 8.765 -7.576 0.783 1.00 97.62 91 THR A N 1
ATOM 682 C CA . THR A 1 91 ? 9.339 -8.448 -0.255 1.00 97.62 91 THR A CA 1
ATOM 683 C C . THR A 1 91 ? 8.991 -8.032 -1.682 1.00 97.62 91 THR A C 1
ATOM 685 O O . THR A 1 91 ? 9.626 -8.532 -2.609 1.00 97.62 91 THR A O 1
ATOM 688 N N . GLY A 1 92 ? 7.958 -7.202 -1.851 1.00 93.38 92 GLY A N 1
ATOM 689 C CA . GLY A 1 92 ? 7.519 -6.680 -3.149 1.00 93.38 92 GLY A CA 1
ATOM 690 C C . GLY A 1 92 ? 8.353 -5.491 -3.592 1.00 93.38 92 GLY A C 1
ATOM 691 O O . GLY A 1 92 ? 8.651 -5.429 -4.804 1.00 93.38 92 GLY A O 1
#

Sequence (92 aa):
LSSFFVPFGMVYAMLSISTMGSVVWGHHMFTVGLDIDTRAYFMSATMVIAIPTGIKVFSWLCSLVGSPVVCSPSLLWALSFLSLFSLGGLTG

Secondary structure (DSSP, 8-state):
--TTHHHHHHHHHHHHHHHHHTT-GGGGGTTS---HHHHHHHHHHHHHTHHHHHHHHHHHHHHHTTS-----HHHHHHHHHHHHHHHHHHH-